Protein AF-A0A220UE18-F1 (afdb_monomer_lite)

Structure (mmCIF, N/CA/C/O backbone):
data_AF-A0A220UE18-F1
#
_entry.id   AF-A0A220UE18-F1
#
loop_
_atom_site.group_PDB
_atom_site.id
_atom_site.type_symbol
_atom_site.label_atom_id
_atom_site.label_alt_id
_atom_site.label_comp_id
_atom_site.label_asym_id
_atom_site.label_entity_id
_atom_site.label_seq_id
_atom_site.pdbx_PDB_ins_code
_atom_site.Cartn_x
_atom_site.Cartn_y
_atom_site.Cartn_z
_atom_site.occupancy
_atom_site.B_iso_or_equiv
_atom_site.auth_seq_id
_atom_site.auth_comp_id
_atom_site.auth_asym_id
_atom_site.auth_atom_id
_atom_site.pdbx_PDB_model_num
ATOM 1 N N . MET A 1 1 ? -33.047 16.359 10.393 1.00 45.25 1 MET A N 1
ATOM 2 C CA . MET A 1 1 ? -31.567 16.379 10.399 1.00 45.25 1 MET A CA 1
ATOM 3 C C . MET A 1 1 ? -31.092 15.847 9.058 1.00 45.25 1 MET A C 1
ATOM 5 O O . MET A 1 1 ? -31.610 14.828 8.626 1.00 45.25 1 MET A O 1
ATOM 9 N N . SER A 1 2 ? -30.240 16.590 8.348 1.00 53.00 2 SER A N 1
ATOM 10 C CA . SER A 1 2 ? -29.850 16.272 6.966 1.00 53.00 2 SER A CA 1
ATOM 11 C C . SER A 1 2 ? -28.732 15.230 6.947 1.00 53.00 2 SER A C 1
ATOM 13 O O . SER A 1 2 ? -27.660 15.484 7.493 1.00 53.00 2 SER A O 1
ATOM 15 N N . ALA A 1 3 ? -28.969 14.094 6.286 1.00 60.91 3 ALA A N 1
ATOM 16 C CA . ALA A 1 3 ? -27.988 13.023 6.078 1.00 60.91 3 ALA A CA 1
ATOM 17 C C . ALA A 1 3 ? -26.707 13.486 5.344 1.00 60.91 3 ALA A C 1
ATOM 19 O O . ALA A 1 3 ? -25.689 12.801 5.384 1.00 60.91 3 ALA A O 1
ATOM 20 N N . GLY A 1 4 ? -26.729 14.666 4.708 1.00 67.44 4 GLY A N 1
ATOM 21 C CA . GLY A 1 4 ? -25.563 15.245 4.040 1.00 67.44 4 GLY A CA 1
ATOM 22 C C . GLY A 1 4 ? -24.461 15.685 5.006 1.00 67.44 4 GLY A C 1
ATOM 23 O O . GLY A 1 4 ? -23.292 15.474 4.707 1.00 67.44 4 GLY A O 1
ATOM 24 N N . LYS A 1 5 ? -24.807 16.229 6.183 1.00 70.38 5 LYS A N 1
ATOM 25 C CA . LYS A 1 5 ? -23.797 16.697 7.149 1.00 70.38 5 LYS A CA 1
ATOM 26 C C . LYS A 1 5 ? -22.943 15.528 7.659 1.00 70.38 5 LYS A C 1
ATOM 28 O O . LYS A 1 5 ? -21.729 15.580 7.562 1.00 70.38 5 LYS A O 1
ATOM 33 N N . SER A 1 6 ? -23.582 14.418 8.033 1.00 84.31 6 SER A N 1
ATOM 34 C CA . SER A 1 6 ? -22.891 13.194 8.461 1.00 84.31 6 SER A CA 1
ATOM 35 C C . SER A 1 6 ? -22.048 12.536 7.364 1.00 84.31 6 SER A C 1
ATOM 37 O O . SER A 1 6 ? -21.019 11.947 7.671 1.00 84.31 6 SER A O 1
ATOM 39 N N . PHE A 1 7 ? -22.462 12.624 6.093 1.00 87.12 7 PHE A N 1
ATOM 40 C CA . PHE A 1 7 ? -21.667 12.096 4.980 1.00 87.12 7 PHE A CA 1
ATOM 41 C C . PHE A 1 7 ? -20.382 12.904 4.767 1.00 87.12 7 PHE A C 1
ATOM 43 O O . PHE A 1 7 ? -19.308 12.316 4.674 1.00 87.12 7 PHE A O 1
ATOM 50 N N . PHE A 1 8 ? -20.478 14.237 4.700 1.00 92.31 8 PHE A N 1
ATOM 51 C CA . PHE A 1 8 ? -19.302 15.086 4.493 1.00 92.31 8 PHE A CA 1
ATOM 52 C C . PHE A 1 8 ? -18.350 15.049 5.688 1.00 92.31 8 PHE A C 1
ATOM 54 O O . PHE A 1 8 ? -17.143 15.000 5.474 1.00 92.31 8 PHE A O 1
ATOM 61 N N . ASP A 1 9 ? -18.876 14.993 6.914 1.00 92.75 9 ASP A N 1
ATOM 62 C CA . ASP A 1 9 ? -18.061 14.843 8.122 1.00 92.75 9 ASP A CA 1
ATOM 63 C C . ASP A 1 9 ? -17.274 13.519 8.087 1.00 92.75 9 ASP A C 1
ATOM 65 O O . ASP A 1 9 ? -16.073 13.498 8.343 1.00 92.75 9 ASP A O 1
ATOM 69 N N . TYR A 1 10 ? -17.921 12.417 7.686 1.00 91.00 10 TYR A N 1
ATOM 70 C CA . TYR A 1 10 ? -17.242 11.130 7.526 1.00 91.00 10 TYR A CA 1
ATOM 71 C C . TYR A 1 10 ? -16.208 11.152 6.393 1.00 91.00 10 TYR A C 1
ATOM 73 O O . TYR A 1 10 ? -15.103 10.646 6.557 1.00 91.00 10 TYR A O 1
ATOM 81 N N . ALA A 1 11 ? -16.532 11.754 5.246 1.00 92.12 11 ALA A N 1
ATOM 82 C CA . ALA A 1 11 ? -15.596 11.871 4.130 1.00 92.12 11 ALA A CA 1
ATOM 83 C C . ALA A 1 11 ? -14.362 12.716 4.494 1.00 92.12 11 ALA A C 1
ATOM 85 O O . ALA A 1 11 ? -13.249 12.352 4.120 1.00 92.12 11 ALA A O 1
ATOM 86 N N . ALA A 1 12 ? -14.551 13.809 5.240 1.00 94.38 12 ALA A N 1
ATOM 87 C CA . ALA A 1 12 ? -13.462 14.634 5.750 1.00 94.38 12 ALA A CA 1
ATOM 88 C C . ALA A 1 12 ? -12.577 13.840 6.718 1.00 94.38 12 ALA A C 1
ATOM 90 O O . ALA A 1 12 ? -11.368 13.780 6.516 1.00 94.38 12 ALA A O 1
ATOM 91 N N . PHE A 1 13 ? -13.183 13.137 7.680 1.00 93.56 13 PHE A N 1
ATOM 92 C CA . PHE A 1 13 ? -12.462 12.257 8.600 1.00 93.56 13 PHE A CA 1
ATOM 93 C C . PHE A 1 13 ? -11.643 11.188 7.859 1.00 93.56 13 PHE A C 1
ATOM 95 O O . PHE A 1 13 ? -10.464 10.996 8.134 1.00 93.56 13 PHE A O 1
ATOM 102 N N . MET A 1 14 ? -12.236 10.520 6.868 1.00 94.81 14 MET A N 1
ATOM 103 C CA . MET A 1 14 ? -11.550 9.495 6.075 1.00 94.81 14 MET A CA 1
ATOM 104 C C . MET A 1 14 ? -10.381 10.056 5.256 1.00 94.81 14 MET A C 1
ATOM 106 O O . MET A 1 14 ? -9.378 9.368 5.061 1.00 94.81 14 MET A O 1
ATOM 110 N N . LEU A 1 15 ? -10.498 11.295 4.772 1.00 96.00 15 LEU A N 1
ATOM 111 C CA . LEU A 1 15 ? -9.411 11.983 4.082 1.00 96.00 15 LEU A CA 1
ATOM 112 C C . LEU A 1 15 ? -8.266 12.322 5.045 1.00 96.00 15 LEU A C 1
ATOM 114 O O . LEU A 1 15 ? -7.107 12.084 4.707 1.00 96.00 15 LEU A O 1
ATOM 118 N N . GLU A 1 16 ? -8.585 12.835 6.233 1.00 97.06 16 GLU A N 1
ATOM 119 C CA . GLU A 1 16 ? -7.606 13.121 7.288 1.00 97.06 16 GLU A CA 1
ATOM 120 C C . GLU A 1 16 ? -6.873 11.844 7.720 1.00 97.06 16 GLU A C 1
ATOM 122 O O . GLU A 1 16 ? -5.642 11.818 7.748 1.00 97.06 16 GLU A O 1
ATOM 127 N N . GLU A 1 17 ? -7.603 10.750 7.946 1.00 96.56 17 GLU A N 1
ATOM 128 C CA . GLU A 1 17 ? -7.009 9.458 8.298 1.00 96.56 17 GLU A CA 1
ATOM 129 C C . GLU A 1 17 ? -6.124 8.902 7.180 1.00 96.56 17 GLU A C 1
ATOM 131 O O . GLU A 1 17 ? -5.041 8.383 7.450 1.00 96.56 17 GLU A O 1
ATOM 136 N N . SER A 1 18 ? -6.520 9.061 5.914 1.00 97.31 18 SER A N 1
ATOM 137 C CA . SER A 1 18 ? -5.676 8.674 4.781 1.00 97.31 18 SER A CA 1
ATOM 138 C C . SER A 1 18 ? -4.361 9.458 4.745 1.00 97.31 18 SER A C 1
ATOM 140 O O . SER A 1 18 ? -3.321 8.877 4.442 1.00 97.31 18 SER A O 1
ATOM 142 N N . GLN A 1 19 ? -4.386 10.764 5.026 1.00 97.31 19 GLN A N 1
ATOM 143 C CA . GLN A 1 19 ? -3.188 11.615 5.049 1.00 97.31 19 GLN A CA 1
ATOM 144 C C . GLN A 1 19 ? -2.286 11.293 6.245 1.00 97.31 19 GLN A C 1
ATOM 146 O O . GLN A 1 19 ? -1.059 11.262 6.124 1.00 97.31 19 GLN A O 1
ATOM 151 N N . ARG A 1 20 ? -2.893 11.011 7.401 1.00 97.00 20 ARG A N 1
ATOM 152 C CA . ARG A 1 20 ? -2.178 10.572 8.597 1.00 97.00 20 ARG A CA 1
ATOM 153 C C . ARG A 1 20 ? -1.477 9.241 8.351 1.00 97.00 20 ARG A C 1
ATOM 155 O O . ARG A 1 20 ? -0.281 9.133 8.612 1.00 97.00 20 ARG A O 1
ATOM 162 N N . LEU A 1 21 ? -2.191 8.251 7.813 1.00 97.00 21 LEU A N 1
ATOM 163 C CA . LEU A 1 21 ? -1.618 6.948 7.478 1.00 97.00 21 LEU A CA 1
ATOM 164 C C . LEU A 1 21 ? -0.507 7.070 6.444 1.00 97.00 21 LEU A C 1
ATOM 166 O O . LEU A 1 21 ? 0.515 6.416 6.588 1.00 97.00 21 LEU A O 1
ATOM 170 N N . ASP A 1 22 ? -0.657 7.934 5.447 1.00 97.06 22 ASP A N 1
ATOM 171 C CA . ASP A 1 22 ? 0.415 8.202 4.495 1.00 97.06 22 ASP A CA 1
ATOM 172 C C . ASP A 1 22 ? 1.703 8.704 5.163 1.00 97.06 22 ASP A C 1
ATOM 174 O O . ASP A 1 22 ? 2.792 8.324 4.755 1.00 97.06 22 ASP A O 1
ATOM 178 N N . THR A 1 23 ? 1.597 9.490 6.234 1.00 95.25 23 THR A N 1
ATOM 179 C CA . THR A 1 23 ? 2.774 9.887 7.021 1.00 95.25 23 THR A CA 1
ATOM 180 C C . THR A 1 23 ? 3.311 8.707 7.833 1.00 95.25 23 THR A C 1
ATOM 182 O O . THR A 1 23 ? 4.496 8.398 7.775 1.00 95.25 23 THR A O 1
ATOM 185 N N . VAL A 1 24 ? 2.433 8.009 8.561 1.00 94.25 24 VAL A N 1
ATOM 186 C CA . VAL A 1 24 ? 2.808 6.896 9.450 1.00 94.25 24 VAL A CA 1
ATOM 187 C C . VAL A 1 24 ? 3.469 5.752 8.684 1.00 94.25 24 VAL A C 1
ATOM 189 O O . VAL A 1 24 ? 4.439 5.182 9.162 1.00 94.25 24 VAL A O 1
ATOM 192 N N . LEU A 1 25 ? 2.957 5.390 7.508 1.00 94.94 25 LEU A N 1
ATOM 193 C CA . LEU A 1 25 ? 3.418 4.234 6.733 1.00 94.94 25 LEU A CA 1
ATOM 194 C C . LEU A 1 25 ? 4.791 4.425 6.081 1.00 94.94 25 LEU A C 1
ATOM 196 O O . LEU A 1 25 ? 5.377 3.429 5.661 1.00 94.94 25 LEU A O 1
ATOM 200 N N . PHE A 1 26 ? 5.262 5.667 5.967 1.00 94.81 26 PHE A N 1
ATOM 201 C CA . PHE A 1 26 ? 6.563 6.022 5.392 1.00 94.81 26 PHE A CA 1
ATOM 202 C C . PHE A 1 26 ? 7.501 6.662 6.425 1.00 94.81 26 PHE A C 1
ATOM 204 O O . PHE A 1 26 ? 8.551 7.198 6.072 1.00 94.81 26 PHE A O 1
ATOM 211 N N . ASP A 1 27 ? 7.140 6.577 7.705 1.00 92.19 27 ASP A N 1
ATOM 212 C CA . ASP A 1 27 ? 8.013 6.924 8.818 1.00 92.19 27 ASP A CA 1
ATOM 213 C C . ASP A 1 27 ? 9.093 5.840 8.993 1.00 92.19 27 ASP A C 1
ATOM 215 O O . ASP A 1 27 ? 8.806 4.634 8.937 1.00 92.19 27 ASP A O 1
ATOM 219 N N . ASP A 1 28 ? 10.344 6.264 9.189 1.00 85.69 28 ASP A N 1
ATOM 220 C CA . ASP A 1 28 ? 11.504 5.375 9.290 1.00 85.69 28 ASP A CA 1
ATOM 221 C C . ASP A 1 28 ? 11.482 4.515 10.560 1.00 85.69 28 ASP A C 1
ATOM 223 O O . ASP A 1 28 ? 11.948 3.377 10.526 1.00 85.69 28 ASP A O 1
ATOM 227 N N . ALA A 1 29 ? 10.863 4.986 11.645 1.00 81.62 29 ALA A N 1
ATOM 228 C CA . ALA A 1 29 ? 10.699 4.220 12.878 1.00 81.62 29 ALA A CA 1
ATOM 229 C C . ALA A 1 29 ? 9.714 3.052 12.733 1.00 81.62 29 ALA A C 1
ATOM 231 O O . ALA A 1 29 ? 9.618 2.205 13.622 1.00 81.62 29 ALA A O 1
ATOM 232 N N . THR A 1 30 ? 8.946 3.022 11.644 1.00 80.25 30 THR A N 1
ATOM 233 C CA . THR A 1 30 ? 7.859 2.061 11.458 1.00 80.25 30 THR A CA 1
ATOM 234 C C . THR A 1 30 ? 8.050 1.163 10.228 1.00 80.25 30 THR A C 1
ATOM 236 O O . THR A 1 30 ? 7.307 0.194 10.037 1.00 80.25 30 THR A O 1
ATOM 239 N N . SER A 1 31 ? 9.057 1.455 9.408 1.00 79.38 31 SER A N 1
ATOM 240 C CA . SER A 1 31 ? 9.305 0.802 8.124 1.00 79.38 31 SER A CA 1
ATOM 241 C C . SER A 1 31 ? 10.486 -0.166 8.206 1.00 79.38 31 SER A C 1
ATOM 243 O O . SER A 1 31 ? 11.577 0.100 7.702 1.00 79.38 31 SER A O 1
ATOM 245 N N . ASP A 1 32 ? 10.259 -1.310 8.851 1.00 77.69 32 ASP A N 1
ATOM 246 C CA . ASP A 1 32 ? 11.290 -2.329 9.058 1.00 77.69 32 ASP A CA 1
ATOM 247 C C . ASP A 1 32 ? 11.903 -2.813 7.734 1.00 77.69 32 ASP A C 1
ATOM 249 O O . ASP A 1 32 ? 11.210 -3.293 6.832 1.00 77.69 32 ASP A O 1
ATOM 253 N N . GLY A 1 33 ? 13.232 -2.734 7.642 1.00 77.88 33 GLY A N 1
ATOM 254 C CA . GLY A 1 33 ? 13.997 -3.243 6.502 1.00 77.88 33 GLY A CA 1
ATOM 255 C C . GLY A 1 33 ? 13.975 -2.361 5.248 1.00 77.88 33 GLY A C 1
ATOM 256 O O . GLY A 1 33 ? 14.456 -2.809 4.212 1.00 77.88 33 GLY A O 1
ATOM 257 N N . VAL A 1 34 ? 13.457 -1.129 5.322 1.00 86.06 34 VAL A N 1
ATOM 258 C CA . VAL A 1 34 ? 13.514 -0.146 4.226 1.00 86.06 34 VAL A CA 1
ATOM 259 C C . VAL A 1 34 ? 14.316 1.068 4.680 1.00 86.06 34 VAL A C 1
ATOM 261 O O . VAL A 1 34 ? 14.051 1.637 5.737 1.00 86.06 34 VAL A O 1
ATOM 264 N N . SER A 1 35 ? 15.319 1.479 3.900 1.00 89.88 35 SER A N 1
ATOM 265 C CA . SER A 1 35 ? 16.125 2.646 4.264 1.00 89.88 35 SER A CA 1
ATOM 266 C C . SER A 1 35 ? 15.315 3.942 4.142 1.00 89.88 35 SER A C 1
ATOM 268 O O . SER A 1 35 ? 14.409 4.052 3.318 1.00 89.88 35 SER A O 1
ATOM 270 N N . LYS A 1 36 ? 15.677 4.977 4.909 1.00 90.88 36 LYS A N 1
ATOM 271 C CA . LYS A 1 36 ? 15.022 6.295 4.821 1.00 90.88 36 LYS A CA 1
ATOM 272 C C . LYS A 1 36 ? 15.065 6.897 3.411 1.00 90.88 36 LYS A C 1
ATOM 274 O O . LYS A 1 36 ? 14.106 7.534 2.981 1.00 90.88 36 LYS A O 1
ATOM 279 N N . SER A 1 37 ? 16.169 6.700 2.690 1.00 91.88 37 SER A N 1
ATOM 280 C CA . SER A 1 37 ? 16.290 7.124 1.292 1.00 91.88 37 SER A CA 1
ATOM 281 C C . SER A 1 37 ? 15.313 6.379 0.388 1.00 91.88 37 SER A C 1
ATOM 283 O O . SER A 1 37 ? 14.670 7.010 -0.447 1.00 91.88 37 SER A O 1
ATOM 285 N N . ASP A 1 38 ? 15.149 5.071 0.588 1.00 93.06 38 ASP A N 1
ATOM 286 C CA . ASP A 1 38 ? 14.204 4.274 -0.197 1.00 93.06 38 ASP A CA 1
ATOM 287 C C . ASP A 1 38 ? 12.762 4.681 0.101 1.00 93.06 38 ASP A C 1
ATOM 289 O O . ASP A 1 38 ? 11.969 4.842 -0.823 1.00 93.06 38 ASP A O 1
ATOM 293 N N . LEU A 1 39 ? 12.431 4.936 1.372 1.00 92.75 39 LEU A N 1
ATOM 294 C CA . LEU A 1 39 ? 11.112 5.440 1.761 1.00 92.75 39 LEU A CA 1
ATOM 295 C C . LEU A 1 39 ? 10.778 6.753 1.060 1.00 92.75 39 LEU A C 1
ATOM 297 O O . LEU A 1 39 ? 9.682 6.877 0.525 1.00 92.75 39 LEU A O 1
ATOM 301 N N . SER A 1 40 ? 11.720 7.698 1.002 1.00 94.31 40 SER A N 1
ATOM 302 C CA . SER A 1 40 ? 11.523 8.961 0.280 1.00 94.31 40 SER A CA 1
ATOM 303 C C . SER A 1 40 ? 11.294 8.724 -1.218 1.00 94.31 40 SER A C 1
ATOM 305 O O . SER A 1 40 ? 10.358 9.281 -1.791 1.00 94.31 40 SER A O 1
ATOM 307 N N . VAL A 1 41 ? 12.059 7.826 -1.852 1.00 95.06 41 VAL A N 1
ATOM 308 C CA . VAL A 1 41 ? 11.864 7.465 -3.269 1.00 95.06 41 VAL A CA 1
ATOM 309 C C . VAL A 1 41 ? 10.486 6.843 -3.509 1.00 95.06 41 VAL A C 1
ATOM 311 O O . VAL A 1 41 ? 9.795 7.220 -4.457 1.00 95.06 41 VAL A O 1
ATOM 314 N N . PHE A 1 42 ? 10.064 5.909 -2.659 1.00 95.00 42 PHE A N 1
ATOM 315 C CA . PHE A 1 42 ? 8.768 5.243 -2.767 1.00 95.00 42 PHE A CA 1
ATOM 316 C C . PHE A 1 42 ? 7.598 6.188 -2.465 1.00 95.00 42 PHE A C 1
ATOM 318 O O . PHE A 1 42 ? 6.546 6.091 -3.099 1.00 95.00 42 PHE A O 1
ATOM 325 N N . HIS A 1 43 ? 7.786 7.138 -1.551 1.00 96.38 43 HIS A N 1
ATOM 326 C CA . HIS A 1 43 ? 6.764 8.104 -1.163 1.00 96.38 43 HIS A CA 1
ATOM 327 C C . HIS A 1 43 ? 6.574 9.218 -2.202 1.00 96.38 43 HIS A C 1
ATOM 329 O O . HIS A 1 43 ? 5.453 9.483 -2.644 1.00 96.38 43 HIS A O 1
ATOM 335 N N . GLU A 1 44 ? 7.669 9.846 -2.628 1.00 95.88 44 GLU A N 1
ATOM 336 C CA . GLU A 1 44 ? 7.651 11.070 -3.439 1.00 95.88 44 GLU A CA 1
ATOM 337 C C . GLU A 1 44 ? 7.793 10.793 -4.944 1.00 95.88 44 GLU A C 1
ATOM 339 O O . GLU A 1 44 ? 7.409 11.609 -5.789 1.00 95.88 44 GLU A O 1
ATOM 344 N N . GLY A 1 45 ? 8.332 9.629 -5.311 1.00 95.06 45 GLY A N 1
ATOM 345 C CA . GLY A 1 45 ? 8.609 9.271 -6.694 1.00 95.06 45 GLY A CA 1
ATOM 346 C C . GLY A 1 45 ? 7.338 9.121 -7.530 1.00 95.06 45 GLY A C 1
ATOM 347 O O . GLY A 1 45 ? 6.511 8.239 -7.302 1.00 95.06 45 GLY A O 1
ATOM 348 N N . ALA A 1 46 ? 7.224 9.902 -8.611 1.00 93.69 46 ALA A N 1
ATOM 349 C CA . ALA A 1 46 ? 6.085 9.833 -9.536 1.00 93.69 46 ALA A CA 1
ATOM 350 C C . ALA A 1 46 ? 5.847 8.420 -10.113 1.00 93.69 46 ALA A C 1
ATOM 352 O O . ALA A 1 46 ? 4.715 8.060 -10.436 1.00 93.69 46 ALA A O 1
ATOM 353 N N . ARG A 1 47 ? 6.911 7.608 -10.205 1.00 92.94 47 ARG A N 1
ATOM 354 C CA . ARG A 1 47 ? 6.874 6.192 -10.607 1.00 92.94 47 ARG A CA 1
ATOM 355 C C . ARG A 1 47 ? 5.992 5.331 -9.706 1.00 92.94 47 ARG A C 1
ATOM 357 O O . ARG A 1 47 ? 5.339 4.410 -10.188 1.00 92.94 47 ARG A O 1
ATOM 364 N N . TYR A 1 48 ? 6.006 5.641 -8.416 1.00 95.69 48 TYR A N 1
ATOM 365 C CA . TYR A 1 48 ? 5.414 4.846 -7.351 1.00 95.69 48 TYR A CA 1
ATOM 366 C C . TYR A 1 48 ? 4.090 5.414 -6.866 1.00 95.69 48 TYR A C 1
ATOM 368 O O . TYR A 1 48 ? 3.440 4.789 -6.037 1.00 95.69 48 TYR A O 1
ATOM 376 N N . ARG A 1 49 ? 3.635 6.542 -7.426 1.00 96.50 49 ARG A N 1
ATOM 377 C CA . ARG A 1 49 ? 2.396 7.216 -7.027 1.00 96.50 49 ARG A CA 1
ATOM 378 C C . ARG A 1 49 ? 1.220 6.251 -6.854 1.00 96.50 49 ARG A C 1
ATOM 380 O O . ARG A 1 49 ? 0.592 6.250 -5.804 1.00 96.50 49 ARG A O 1
ATOM 387 N N . TYR A 1 50 ? 0.942 5.411 -7.853 1.00 96.88 50 TYR A N 1
ATOM 388 C CA . TYR A 1 50 ? -0.178 4.467 -7.775 1.00 96.88 50 TYR A CA 1
ATOM 389 C C . TYR A 1 50 ? 0.056 3.324 -6.777 1.00 96.88 50 TYR A C 1
ATOM 391 O O . TYR A 1 50 ? -0.909 2.812 -6.220 1.00 96.88 50 TYR A O 1
ATOM 399 N N . CYS A 1 51 ? 1.309 2.932 -6.531 1.00 96.19 51 CYS A N 1
ATOM 400 C CA . CYS A 1 51 ? 1.657 1.958 -5.494 1.00 96.19 51 CYS A CA 1
ATOM 401 C C . CYS A 1 51 ? 1.461 2.551 -4.098 1.00 96.19 51 CYS A C 1
ATOM 403 O O . CYS A 1 51 ? 0.825 1.922 -3.260 1.00 96.19 51 CYS A O 1
ATOM 405 N N . ARG A 1 52 ? 1.933 3.781 -3.868 1.00 97.62 52 ARG A N 1
ATOM 406 C CA . ARG A 1 52 ? 1.704 4.539 -2.633 1.00 97.62 52 ARG A CA 1
ATOM 407 C C . ARG A 1 52 ? 0.215 4.728 -2.362 1.00 97.62 52 ARG A C 1
ATOM 409 O O . ARG A 1 52 ? -0.245 4.379 -1.283 1.00 97.62 52 ARG A O 1
ATOM 416 N N . GLU A 1 53 ? -0.541 5.233 -3.338 1.00 97.44 53 GLU A N 1
ATOM 417 C CA . GLU A 1 53 ? -1.989 5.439 -3.194 1.00 97.44 53 GLU A CA 1
ATOM 418 C C . GLU A 1 53 ? -2.704 4.120 -2.850 1.00 97.44 53 GLU A C 1
ATOM 420 O O . GLU A 1 53 ? -3.539 4.083 -1.946 1.00 97.44 53 GLU A O 1
ATOM 425 N N . LEU A 1 54 ? -2.331 3.016 -3.510 1.00 96.44 54 LEU A N 1
ATOM 426 C CA . LEU A 1 54 ? -2.886 1.693 -3.228 1.00 96.44 54 LEU A CA 1
ATOM 427 C C . LEU A 1 54 ? -2.507 1.175 -1.831 1.00 96.44 54 LEU A C 1
ATOM 429 O O . LEU A 1 54 ? -3.345 0.598 -1.141 1.00 96.44 54 LEU A O 1
ATOM 433 N N . TYR A 1 55 ? -1.261 1.386 -1.410 1.00 96.56 55 TYR A N 1
ATOM 434 C CA . TYR A 1 55 ? -0.762 0.982 -0.099 1.00 96.56 55 TYR A CA 1
ATOM 435 C C . TYR A 1 55 ? -1.501 1.703 1.032 1.00 96.56 55 TYR A C 1
ATOM 437 O O . TYR A 1 55 ? -2.007 1.054 1.948 1.00 96.56 55 TYR A O 1
ATOM 445 N N . VAL A 1 56 ? -1.640 3.028 0.926 1.00 97.81 56 VAL A N 1
ATOM 446 C CA . VAL A 1 56 ? -2.388 3.846 1.891 1.00 97.81 56 VAL A CA 1
ATOM 447 C C . VAL A 1 56 ? -3.857 3.427 1.928 1.00 97.81 56 VAL A C 1
ATOM 449 O O . VAL A 1 56 ? -4.413 3.256 3.010 1.00 97.81 56 VAL A O 1
ATOM 452 N N . ALA A 1 57 ? -4.482 3.187 0.771 1.00 97.38 57 ALA A N 1
ATOM 453 C CA . ALA A 1 57 ? -5.868 2.726 0.709 1.00 97.38 57 ALA A CA 1
ATOM 454 C C . ALA A 1 57 ? -6.062 1.350 1.370 1.00 97.38 57 ALA A C 1
ATOM 456 O O . ALA A 1 57 ? -7.039 1.141 2.091 1.00 97.38 57 ALA A O 1
ATOM 457 N N . ALA A 1 58 ? -5.130 0.417 1.157 1.00 95.56 58 ALA A N 1
ATOM 458 C CA . ALA A 1 58 ? -5.168 -0.899 1.788 1.00 95.56 58 ALA A CA 1
ATOM 459 C C . ALA A 1 58 ? -4.996 -0.805 3.311 1.00 95.56 58 ALA A C 1
ATOM 461 O O . ALA A 1 58 ? -5.747 -1.445 4.046 1.00 95.56 58 ALA A O 1
ATOM 462 N N . ALA A 1 59 ? -4.066 0.028 3.786 1.00 96.56 59 ALA A N 1
ATOM 463 C CA . ALA A 1 59 ? -3.868 0.273 5.211 1.00 96.56 59 ALA A CA 1
ATOM 464 C C . ALA A 1 59 ? -5.099 0.922 5.856 1.00 96.56 59 ALA A C 1
ATOM 466 O O . ALA A 1 59 ? -5.558 0.440 6.884 1.00 96.56 59 ALA A O 1
ATOM 467 N N . LEU A 1 60 ? -5.683 1.942 5.221 1.00 97.12 60 LEU A N 1
ATOM 468 C CA . LEU A 1 60 ? -6.896 2.609 5.698 1.00 97.12 60 LEU A CA 1
ATOM 469 C C . LEU A 1 60 ? -8.082 1.643 5.798 1.00 97.12 60 LEU A C 1
ATOM 471 O O . LEU A 1 60 ? -8.847 1.674 6.759 1.00 97.12 60 LEU A O 1
ATOM 475 N N . TYR A 1 61 ? -8.236 0.757 4.813 1.00 95.69 61 TYR A N 1
ATOM 476 C CA . TYR A 1 61 ? -9.276 -0.266 4.853 1.00 95.69 61 TYR A CA 1
ATOM 477 C C . TYR A 1 61 ? -9.027 -1.291 5.967 1.00 95.69 61 TYR A C 1
ATOM 479 O O . TYR A 1 61 ? -9.957 -1.671 6.679 1.00 95.69 61 TYR A O 1
ATOM 487 N N . TYR A 1 62 ? -7.772 -1.708 6.140 1.00 95.25 62 TYR A N 1
ATOM 488 C CA . TYR A 1 62 ? -7.361 -2.642 7.182 1.00 95.25 62 TYR A CA 1
ATOM 489 C C . TYR A 1 62 ? -7.594 -2.075 8.591 1.00 95.25 62 TYR A C 1
ATOM 491 O O . TYR A 1 62 ? -8.217 -2.742 9.417 1.00 95.25 62 TYR A O 1
ATOM 499 N N . THR A 1 63 ? -7.157 -0.841 8.869 1.00 95.31 63 THR A N 1
ATOM 500 C CA . THR A 1 63 ? -7.308 -0.217 10.195 1.00 95.31 63 THR A CA 1
ATOM 501 C C . THR A 1 63 ? -8.767 0.053 10.544 1.00 95.31 63 THR A C 1
ATOM 503 O O . THR A 1 63 ? -9.150 -0.125 11.696 1.00 95.31 63 THR A O 1
ATOM 506 N N . ASN A 1 64 ? -9.603 0.394 9.559 1.00 93.75 64 ASN A N 1
ATOM 507 C CA . ASN A 1 64 ? -11.047 0.534 9.758 1.00 93.75 64 ASN A CA 1
ATOM 508 C C . ASN A 1 64 ? -11.758 -0.791 10.064 1.00 93.75 64 ASN A C 1
ATOM 510 O O . ASN A 1 64 ? -12.804 -0.789 10.713 1.00 93.75 64 ASN A O 1
ATOM 514 N N . LYS A 1 65 ? -11.249 -1.913 9.542 1.00 93.69 65 LYS A N 1
ATOM 515 C CA . LYS A 1 65 ? -11.846 -3.239 9.742 1.00 93.69 65 LYS A CA 1
ATOM 516 C C . LYS A 1 65 ? -11.435 -3.861 11.076 1.00 93.69 65 LYS A C 1
ATOM 518 O O . LYS A 1 65 ? -12.266 -4.514 11.707 1.00 93.69 65 LYS A O 1
ATOM 523 N N . TYR A 1 66 ? -10.173 -3.699 11.459 1.00 91.44 66 TYR A N 1
ATOM 524 C CA . TYR A 1 66 ? -9.596 -4.295 12.661 1.00 91.44 66 TYR A CA 1
ATOM 525 C C . TYR A 1 66 ? -9.272 -3.199 13.681 1.00 91.44 66 TYR A C 1
ATOM 527 O O . TYR A 1 66 ? -10.174 -2.625 14.286 1.00 91.44 66 TYR A O 1
ATOM 535 N N . SER A 1 67 ? -7.994 -2.900 13.873 1.00 89.12 67 SER A N 1
ATOM 536 C CA . SER A 1 67 ? -7.491 -1.825 14.716 1.00 89.12 67 SER A CA 1
ATOM 537 C C . SER A 1 67 ? -6.132 -1.388 14.183 1.00 89.12 67 SER A C 1
ATOM 539 O O . SER A 1 67 ? -5.402 -2.171 13.573 1.00 89.12 67 SER A O 1
ATOM 541 N N . GLU A 1 68 ? -5.742 -0.145 14.453 1.00 89.81 68 GLU A N 1
ATOM 542 C CA . GLU A 1 68 ? -4.386 0.329 14.158 1.00 89.81 68 GLU A CA 1
ATOM 543 C C . GLU A 1 68 ? -3.312 -0.429 14.957 1.00 89.81 68 GLU A C 1
ATOM 545 O O . GLU A 1 68 ? -2.176 -0.553 14.506 1.00 89.81 68 GLU A O 1
ATOM 550 N N . GLN A 1 69 ? -3.676 -1.021 16.099 1.00 90.69 69 GLN A N 1
ATOM 551 C CA . GLN A 1 69 ? -2.778 -1.869 16.892 1.00 90.69 69 GLN A CA 1
ATOM 552 C C . GLN A 1 69 ? -2.307 -3.113 16.123 1.00 90.69 69 GLN A C 1
ATOM 554 O O . GLN A 1 69 ? -1.210 -3.605 16.376 1.00 90.69 69 GLN A O 1
ATOM 559 N N . ASP A 1 70 ? -3.099 -3.575 15.152 1.00 89.44 70 ASP A N 1
ATOM 560 C CA . ASP A 1 70 ? -2.781 -4.713 14.289 1.00 89.44 70 ASP A CA 1
ATOM 561 C C . ASP A 1 70 ? -2.056 -4.290 13.000 1.00 89.44 70 ASP A C 1
ATOM 563 O O . ASP A 1 70 ? -1.770 -5.130 12.145 1.00 89.44 70 ASP A O 1
ATOM 567 N N . LEU A 1 71 ? -1.786 -2.997 12.794 1.00 91.75 71 LEU A N 1
ATOM 568 C CA . LEU A 1 71 ? -1.099 -2.514 11.596 1.00 91.75 71 LEU A CA 1
ATOM 569 C C . LEU A 1 71 ? 0.379 -2.941 11.534 1.00 91.75 71 LEU A C 1
ATOM 571 O O . LEU A 1 71 ? 0.798 -3.340 10.449 1.00 91.75 71 LEU A O 1
ATOM 575 N N . PRO A 1 72 ? 1.180 -2.919 12.623 1.00 90.62 72 PRO A N 1
ATOM 576 C CA . PRO A 1 72 ? 2.599 -3.282 12.555 1.00 90.62 72 PRO A CA 1
ATOM 577 C C . PRO A 1 72 ? 2.856 -4.671 11.953 1.00 90.62 72 PRO A C 1
ATOM 579 O O . PRO A 1 72 ? 3.764 -4.826 11.143 1.00 90.62 72 PRO A O 1
ATOM 582 N N . GLN A 1 73 ? 2.008 -5.657 12.266 1.00 86.31 73 GLN A N 1
ATOM 583 C CA . GLN A 1 73 ? 2.110 -7.020 11.723 1.00 86.31 73 GLN A CA 1
ATOM 584 C C . GLN A 1 73 ? 1.725 -7.121 10.235 1.00 86.31 73 GLN A C 1
ATOM 586 O O . GLN A 1 73 ? 2.232 -7.988 9.531 1.00 86.31 73 GLN A O 1
ATOM 591 N N . ALA A 1 74 ? 0.853 -6.241 9.731 1.00 89.38 74 ALA A N 1
ATOM 592 C CA . ALA A 1 74 ? 0.379 -6.281 8.345 1.00 89.38 74 ALA A CA 1
ATOM 593 C C . ALA A 1 74 ? 1.138 -5.324 7.416 1.00 89.38 74 ALA A C 1
ATOM 595 O O . ALA A 1 74 ? 1.226 -5.581 6.215 1.00 89.38 74 ALA A O 1
ATOM 596 N N . ARG A 1 75 ? 1.706 -4.237 7.955 1.00 91.56 75 ARG A N 1
ATOM 597 C CA . ARG A 1 75 ? 2.304 -3.116 7.213 1.00 91.56 75 ARG A CA 1
ATOM 598 C C . ARG A 1 75 ? 3.235 -3.581 6.096 1.00 91.56 75 ARG A C 1
ATOM 600 O O . ARG A 1 75 ? 3.034 -3.227 4.937 1.00 91.56 75 ARG A O 1
ATOM 607 N N . ARG A 1 76 ? 4.211 -4.426 6.434 1.00 88.50 76 ARG A N 1
ATOM 608 C CA . ARG A 1 76 ? 5.202 -4.951 5.484 1.00 88.50 76 ARG A CA 1
ATOM 609 C C . ARG A 1 76 ? 4.557 -5.723 4.334 1.00 88.50 76 ARG A C 1
ATOM 611 O O . ARG A 1 76 ? 4.963 -5.583 3.182 1.00 88.50 76 ARG A O 1
ATOM 618 N N . HIS A 1 77 ? 3.534 -6.518 4.630 1.00 88.44 77 HIS A N 1
ATOM 619 C CA . HIS A 1 77 ? 2.832 -7.292 3.615 1.00 88.44 77 HIS A CA 1
ATOM 620 C C . HIS A 1 77 ? 1.950 -6.415 2.729 1.00 88.44 77 HIS A C 1
ATOM 622 O O . HIS A 1 77 ? 1.927 -6.610 1.517 1.00 88.44 77 HIS A O 1
ATOM 628 N N . LEU A 1 78 ? 1.270 -5.423 3.310 1.00 92.38 78 LEU A N 1
ATOM 629 C CA . LEU A 1 78 ? 0.501 -4.432 2.557 1.00 92.38 78 LEU A CA 1
ATOM 630 C C . LEU A 1 78 ? 1.411 -3.629 1.614 1.00 92.38 78 LEU A C 1
ATOM 632 O O . LEU A 1 78 ? 1.056 -3.422 0.453 1.00 92.38 78 LEU A O 1
ATOM 636 N N . PHE A 1 79 ? 2.606 -3.248 2.079 1.00 92.69 79 PHE A N 1
ATOM 637 C CA . PHE A 1 79 ? 3.625 -2.604 1.251 1.00 92.69 79 PHE A CA 1
ATOM 638 C C . PHE A 1 79 ? 4.038 -3.515 0.093 1.00 92.69 79 PHE A C 1
ATOM 640 O O . PHE A 1 79 ? 3.923 -3.125 -1.070 1.00 92.69 79 PHE A O 1
ATOM 647 N N . ARG A 1 80 ? 4.440 -4.760 0.391 1.00 89.38 80 ARG A N 1
ATOM 648 C CA . ARG A 1 80 ? 4.839 -5.749 -0.622 1.00 89.38 80 ARG A CA 1
ATOM 649 C C . ARG A 1 80 ? 3.742 -5.957 -1.660 1.00 89.38 80 ARG A C 1
ATOM 651 O O . ARG A 1 80 ? 4.030 -5.939 -2.853 1.00 89.38 80 ARG A O 1
ATOM 658 N N . TRP A 1 81 ? 2.496 -6.111 -1.223 1.00 90.38 81 TRP A N 1
ATOM 659 C CA . TRP A 1 81 ? 1.343 -6.286 -2.100 1.00 90.38 81 TRP A CA 1
ATOM 660 C C . TRP A 1 81 ? 1.142 -5.104 -3.049 1.00 90.38 81 TRP A C 1
ATOM 662 O O . TRP A 1 81 ? 0.967 -5.301 -4.252 1.00 90.38 81 TRP A O 1
ATOM 672 N N . ALA A 1 82 ? 1.176 -3.879 -2.527 1.00 93.19 82 ALA A N 1
ATOM 673 C CA . ALA A 1 82 ? 0.916 -2.682 -3.317 1.00 93.19 82 ALA A CA 1
ATOM 674 C C . ALA A 1 82 ? 2.074 -2.343 -4.271 1.00 93.19 82 ALA A C 1
ATOM 676 O O . ALA A 1 82 ? 1.843 -1.940 -5.413 1.00 93.19 82 ALA A O 1
ATOM 677 N N . TYR A 1 83 ? 3.322 -2.530 -3.832 1.00 93.44 83 TYR A N 1
ATOM 678 C CA . TYR A 1 83 ? 4.511 -2.188 -4.614 1.00 93.44 83 TYR A CA 1
ATOM 679 C C . TYR A 1 83 ? 4.920 -3.266 -5.614 1.00 93.44 83 TYR A C 1
ATOM 681 O O . TYR A 1 83 ? 5.438 -2.935 -6.680 1.00 93.44 83 TYR A O 1
ATOM 689 N N . ALA A 1 84 ? 4.609 -4.539 -5.363 1.00 89.94 84 ALA A N 1
ATOM 690 C CA . ALA A 1 84 ? 4.841 -5.604 -6.337 1.00 89.94 84 ALA A CA 1
ATOM 691 C C . ALA A 1 84 ? 4.116 -5.348 -7.673 1.00 89.94 84 ALA A C 1
ATOM 693 O O . ALA A 1 84 ? 4.596 -5.752 -8.734 1.00 89.94 84 ALA A O 1
ATOM 694 N N . LEU A 1 85 ? 3.013 -4.591 -7.642 1.00 89.94 85 LEU A N 1
ATOM 695 C CA . LEU A 1 85 ? 2.295 -4.152 -8.832 1.00 89.94 85 LEU A CA 1
ATOM 696 C C . LEU A 1 85 ? 3.179 -3.365 -9.814 1.00 89.94 85 LEU A C 1
ATOM 698 O O . LEU A 1 85 ? 3.018 -3.498 -11.028 1.00 89.94 85 LEU A O 1
ATOM 702 N N . ARG A 1 86 ? 4.128 -2.564 -9.312 1.00 92.19 86 ARG A N 1
ATOM 703 C CA . ARG A 1 86 ? 5.032 -1.767 -10.152 1.00 92.19 86 ARG A CA 1
ATOM 704 C C . ARG A 1 86 ? 5.881 -2.642 -11.064 1.00 92.19 86 ARG A C 1
ATOM 706 O O . ARG A 1 86 ? 6.043 -2.303 -12.235 1.00 92.19 86 ARG A O 1
ATOM 713 N N . LEU A 1 87 ? 6.375 -3.753 -10.525 1.00 90.69 87 LEU A N 1
ATOM 714 C CA . LEU A 1 87 ? 7.244 -4.707 -11.217 1.00 90.69 87 LEU A CA 1
ATOM 715 C C . LEU A 1 87 ? 6.477 -5.493 -12.288 1.00 90.69 87 LEU A C 1
ATOM 717 O O . LEU A 1 87 ? 7.050 -5.942 -13.278 1.00 90.69 87 LEU A O 1
ATOM 721 N N . ALA A 1 88 ? 5.162 -5.619 -12.105 1.00 87.12 88 ALA A N 1
ATOM 722 C CA . ALA A 1 88 ? 4.286 -6.416 -12.947 1.00 87.12 88 ALA A CA 1
ATOM 723 C C . ALA A 1 88 ? 3.755 -5.662 -14.186 1.00 87.12 88 ALA A C 1
ATOM 725 O O . ALA A 1 88 ? 3.170 -6.279 -15.079 1.00 87.12 88 ALA A O 1
ATOM 726 N N . TYR A 1 89 ? 3.962 -4.345 -14.288 1.00 86.75 89 TYR A N 1
ATOM 727 C CA . TYR A 1 89 ? 3.509 -3.525 -15.417 1.00 86.75 89 TYR A CA 1
ATOM 728 C C . TYR A 1 89 ? 4.626 -2.620 -15.938 1.00 86.75 89 TYR A C 1
ATOM 730 O O . TYR A 1 89 ? 5.189 -1.834 -15.186 1.00 86.75 89 TYR A O 1
ATOM 738 N N . GLU A 1 90 ? 4.869 -2.613 -17.251 1.00 85.62 90 GLU A N 1
ATOM 739 C CA . GLU A 1 90 ? 5.746 -1.603 -17.868 1.00 85.62 90 GLU A CA 1
ATOM 740 C C . GLU A 1 90 ? 5.184 -0.188 -17.672 1.00 85.62 90 GLU A C 1
ATOM 742 O O . GLU A 1 90 ? 5.898 0.738 -17.287 1.00 85.62 90 GLU A O 1
ATOM 747 N N . ARG A 1 91 ? 3.870 -0.041 -17.885 1.00 87.19 91 ARG A N 1
ATOM 748 C CA . ARG A 1 91 ? 3.116 1.200 -17.689 1.00 87.19 91 ARG A CA 1
ATOM 749 C C . ARG A 1 91 ? 2.048 0.990 -16.628 1.00 87.19 91 ARG A C 1
ATOM 751 O O . ARG A 1 91 ? 0.975 0.453 -16.911 1.00 87.19 91 ARG A O 1
ATOM 758 N N . LEU A 1 92 ? 2.349 1.427 -15.411 1.00 90.94 92 LEU A N 1
ATOM 759 C CA . LEU A 1 92 ? 1.390 1.427 -14.317 1.00 90.94 92 LEU A CA 1
ATOM 760 C C . LEU A 1 92 ? 0.506 2.678 -14.386 1.00 90.94 92 LEU A C 1
ATOM 762 O O . LEU A 1 92 ? 0.993 3.799 -14.521 1.00 90.94 92 LEU A O 1
ATOM 766 N N . GLY A 1 93 ? -0.804 2.478 -14.290 1.00 93.31 93 GLY A N 1
ATOM 767 C CA . GLY A 1 93 ? -1.795 3.544 -14.322 1.00 93.31 93 GLY A CA 1
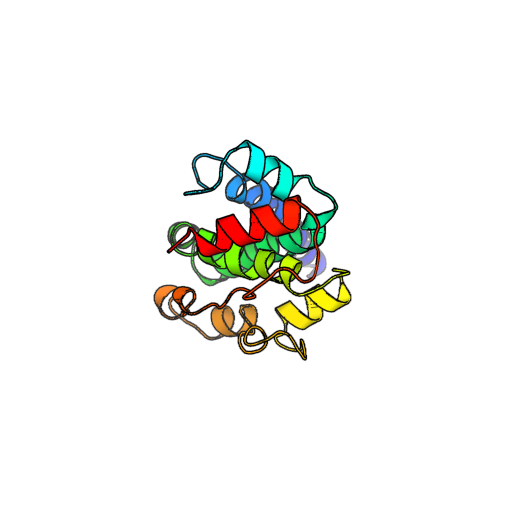ATOM 768 C C . GLY A 1 93 ? -3.046 3.157 -13.547 1.00 93.31 93 GLY A C 1
ATOM 769 O O . GLY A 1 93 ? -3.240 1.982 -13.239 1.00 93.31 93 GLY A O 1
ATOM 770 N N . TRP A 1 94 ? -3.924 4.134 -13.311 1.00 93.31 94 TRP A N 1
ATOM 771 C CA . TRP A 1 94 ? -5.149 3.978 -12.519 1.00 93.31 94 TRP A CA 1
ATOM 772 C C . TRP A 1 94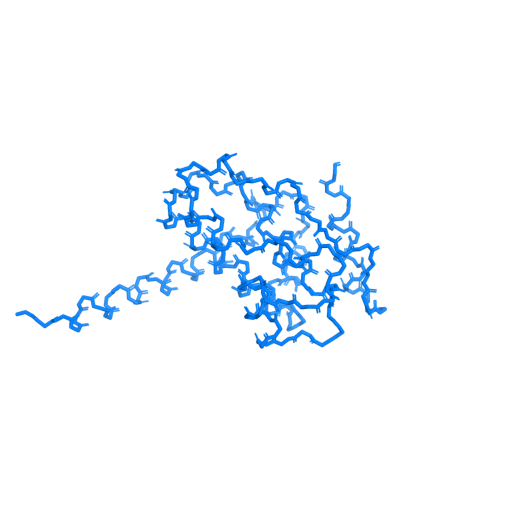 ? -5.945 2.702 -12.832 1.00 93.31 94 TRP A C 1
ATOM 774 O O . TRP A 1 94 ? -6.283 1.948 -11.928 1.00 93.31 94 TRP A O 1
ATOM 784 N N . LYS A 1 95 ? -6.208 2.416 -14.115 1.00 92.19 95 LYS A N 1
ATOM 785 C CA . LYS A 1 95 ? -7.006 1.245 -14.520 1.00 92.19 95 LYS A CA 1
ATOM 786 C C . LYS A 1 95 ? -6.335 -0.087 -14.164 1.00 92.19 95 LYS A C 1
ATOM 788 O O . LYS A 1 95 ? -7.022 -1.022 -13.769 1.00 92.19 95 LYS A O 1
ATOM 793 N N . SER A 1 96 ? -5.013 -0.181 -14.312 1.00 90.81 96 SER A N 1
ATOM 794 C CA . SER A 1 96 ? -4.258 -1.380 -13.926 1.00 90.81 96 SER A CA 1
ATOM 795 C C . SER A 1 96 ? -4.289 -1.570 -12.410 1.00 90.81 96 SER A C 1
ATOM 797 O O . SER A 1 96 ? -4.492 -2.685 -11.940 1.00 90.81 96 SER A O 1
ATOM 799 N N . THR A 1 97 ? -4.162 -0.474 -11.658 1.00 92.44 97 THR A N 1
ATOM 800 C CA . THR A 1 97 ? -4.253 -0.463 -10.194 1.00 92.44 97 THR A CA 1
ATOM 801 C C . THR A 1 97 ? -5.638 -0.868 -9.694 1.00 92.44 97 THR A C 1
ATOM 803 O O . THR A 1 97 ? -5.726 -1.738 -8.833 1.00 92.44 97 THR A O 1
ATOM 806 N N . ASP A 1 98 ? -6.716 -0.319 -10.265 1.00 91.69 98 ASP A N 1
ATOM 807 C CA . ASP A 1 98 ? -8.097 -0.683 -9.906 1.00 91.69 98 ASP A CA 1
ATOM 808 C C . ASP A 1 98 ? -8.387 -2.162 -10.193 1.00 91.69 98 ASP A C 1
ATOM 810 O O . ASP A 1 98 ? -8.903 -2.884 -9.340 1.00 91.69 98 ASP A O 1
ATOM 814 N N . ASN A 1 99 ? -7.993 -2.646 -11.375 1.00 89.88 99 ASN A N 1
ATOM 815 C CA . ASN A 1 99 ? -8.160 -4.053 -11.726 1.00 89.88 99 ASN A CA 1
ATOM 816 C C . ASN A 1 99 ? -7.403 -4.969 -10.759 1.00 89.88 99 ASN A C 1
ATOM 818 O O . ASN A 1 99 ? -7.956 -5.978 -10.327 1.00 89.88 99 ASN A O 1
ATOM 822 N N . TYR A 1 100 ? -6.176 -4.607 -10.382 1.00 88.75 100 TYR A N 1
ATOM 823 C CA . TYR A 1 100 ? -5.387 -5.376 -9.426 1.00 88.75 100 TYR A CA 1
ATOM 824 C C . TYR A 1 100 ? -6.028 -5.396 -8.038 1.00 88.75 100 TYR A C 1
ATOM 826 O O . TYR A 1 100 ? -6.242 -6.472 -7.483 1.00 88.75 100 TYR A O 1
ATOM 834 N N . ALA A 1 101 ? -6.430 -4.232 -7.521 1.00 89.88 101 ALA A N 1
ATOM 835 C CA . ALA A 1 101 ? -7.110 -4.109 -6.233 1.00 89.88 101 ALA A CA 1
ATOM 836 C C . ALA A 1 101 ? -8.370 -4.988 -6.148 1.00 89.88 101 ALA A C 1
ATOM 838 O O . ALA A 1 101 ? -8.690 -5.530 -5.092 1.00 89.88 101 ALA A O 1
ATOM 839 N N . ARG A 1 102 ? -9.069 -5.163 -7.274 1.00 87.44 102 ARG A N 1
ATOM 840 C CA . ARG A 1 102 ? -10.299 -5.958 -7.381 1.00 87.44 102 ARG A CA 1
ATOM 841 C C . ARG A 1 102 ? -10.063 -7.435 -7.719 1.00 87.44 102 ARG A C 1
ATOM 843 O O . ARG A 1 102 ? -11.040 -8.175 -7.837 1.00 87.44 102 ARG A O 1
ATOM 850 N N . GLY A 1 103 ? -8.813 -7.872 -7.887 1.00 85.06 103 GLY A N 1
ATOM 851 C CA . GLY A 1 103 ? -8.481 -9.234 -8.328 1.00 85.06 103 GLY A CA 1
ATOM 852 C C . GLY A 1 103 ? -8.942 -9.545 -9.759 1.00 85.06 103 GLY A C 1
ATOM 853 O O . GLY A 1 103 ? -9.242 -10.687 -10.081 1.00 85.06 103 GLY A O 1
ATOM 854 N N . LEU A 1 104 ? -9.062 -8.522 -10.610 1.00 84.62 104 LEU A N 1
ATOM 855 C CA . LEU A 1 104 ? -9.499 -8.622 -12.010 1.00 84.62 104 LEU A CA 1
ATOM 856 C C . LEU A 1 104 ? -8.341 -8.527 -13.010 1.00 84.62 104 LEU A C 1
ATOM 858 O O . LEU A 1 104 ? -8.565 -8.546 -14.222 1.00 84.62 104 LEU A O 1
ATOM 862 N N . SER A 1 105 ? -7.108 -8.371 -12.531 1.00 79.94 105 SER A N 1
ATOM 863 C CA . SER A 1 105 ? -5.937 -8.384 -13.400 1.00 79.94 105 SER A CA 1
ATOM 864 C C . SER A 1 105 ? -5.790 -9.746 -14.083 1.00 79.94 105 SER A C 1
ATOM 866 O O . SER A 1 105 ? -6.078 -10.793 -13.514 1.00 79.94 105 SER A O 1
ATOM 868 N N . THR A 1 106 ? -5.356 -9.736 -15.342 1.00 69.81 106 THR A N 1
ATOM 869 C CA . THR A 1 106 ? -5.103 -10.936 -16.151 1.00 69.81 106 THR A CA 1
ATOM 870 C C . THR A 1 106 ? -3.648 -10.912 -16.610 1.00 69.81 106 THR A C 1
ATOM 872 O O . THR A 1 106 ? -3.175 -9.866 -17.050 1.00 69.81 106 THR A O 1
ATOM 875 N N . GLY A 1 107 ? -2.932 -12.037 -16.519 1.00 65.62 107 GLY A N 1
ATOM 876 C CA . GLY A 1 107 ? -1.531 -12.122 -16.964 1.00 65.62 107 GLY A CA 1
ATOM 877 C C . GLY A 1 107 ? -0.489 -11.514 -16.013 1.00 65.62 107 GLY A C 1
ATOM 878 O O . GLY A 1 107 ? 0.567 -11.075 -16.475 1.00 65.62 107 GLY A O 1
ATOM 879 N N . LEU A 1 108 ? -0.774 -11.460 -14.706 1.00 68.50 108 LEU A N 1
ATOM 880 C CA . LEU A 1 108 ? 0.247 -11.253 -13.679 1.00 68.50 108 LEU A CA 1
ATOM 881 C C . LEU A 1 108 ? 0.583 -12.630 -13.110 1.00 68.50 108 LEU A C 1
ATOM 883 O O . LEU A 1 108 ? -0.248 -13.216 -12.415 1.00 68.50 108 LEU A O 1
ATOM 887 N N . ASP A 1 109 ? 1.749 -13.164 -13.468 1.00 62.50 109 ASP A N 1
ATOM 888 C CA . ASP A 1 109 ? 2.189 -14.528 -13.155 1.00 62.50 109 ASP A CA 1
ATOM 889 C C . ASP A 1 109 ? 2.066 -14.836 -11.651 1.00 62.50 109 ASP A C 1
ATOM 891 O O . ASP A 1 109 ? 2.925 -14.480 -10.847 1.00 62.50 109 ASP A O 1
ATOM 895 N N . GLY A 1 110 ? 0.956 -15.467 -11.251 1.00 59.84 110 GLY A N 1
ATOM 896 C CA . GLY A 1 110 ? 0.667 -15.822 -9.858 1.00 59.84 110 GLY A CA 1
ATOM 897 C C . GLY A 1 110 ? 0.294 -14.665 -8.917 1.00 59.84 110 GLY A C 1
ATOM 898 O O . GLY A 1 110 ? 0.202 -14.904 -7.717 1.00 59.84 110 GLY A O 1
ATOM 899 N N . MET A 1 111 ? 0.066 -13.438 -9.410 1.00 65.56 111 MET A N 1
ATOM 900 C CA . MET A 1 111 ? -0.400 -12.308 -8.573 1.00 65.56 111 MET A CA 1
ATOM 901 C C . MET A 1 111 ? -1.910 -12.045 -8.654 1.00 65.56 111 MET A C 1
ATOM 903 O O . MET A 1 111 ? -2.446 -11.268 -7.869 1.00 65.56 111 MET A O 1
ATOM 907 N N . ASN A 1 112 ? -2.607 -12.660 -9.611 1.00 59.19 112 ASN A N 1
ATOM 908 C CA . ASN A 1 112 ? -4.031 -12.402 -9.864 1.00 59.19 112 ASN A CA 1
ATOM 909 C C . ASN A 1 112 ? -4.982 -13.051 -8.850 1.00 59.19 112 ASN A C 1
ATOM 911 O O . ASN A 1 112 ? -6.189 -12.843 -8.923 1.00 59.19 112 ASN A O 1
ATOM 915 N N . GLU A 1 113 ? -4.467 -13.867 -7.935 1.00 61.16 113 GLU A N 1
ATOM 916 C CA . GLU A 1 113 ? -5.302 -14.740 -7.108 1.00 61.16 113 GLU A CA 1
ATOM 917 C C . GLU A 1 113 ? -5.845 -14.051 -5.850 1.00 61.16 113 GLU A C 1
ATOM 919 O O . GLU A 1 113 ? -6.787 -14.556 -5.243 1.00 61.16 113 GLU A O 1
ATOM 924 N N . LEU A 1 114 ? -5.309 -12.882 -5.472 1.00 68.69 114 LEU A N 1
ATOM 925 C CA . LEU A 1 114 ? -5.686 -12.220 -4.226 1.00 68.69 114 LEU A CA 1
ATOM 926 C C . LEU A 1 114 ? -6.373 -10.869 -4.451 1.00 68.69 114 LEU A C 1
ATOM 928 O O . LEU A 1 114 ? -5.730 -9.838 -4.648 1.00 68.69 114 LEU A O 1
ATOM 932 N N . ASN A 1 115 ? -7.699 -10.861 -4.308 1.00 85.12 115 ASN A N 1
ATOM 933 C CA . ASN A 1 115 ? -8.448 -9.640 -4.019 1.00 85.12 115 ASN A CA 1
ATOM 934 C C . ASN A 1 115 ? -8.306 -9.319 -2.522 1.00 85.12 115 ASN A C 1
ATOM 936 O O . ASN A 1 115 ? -9.133 -9.734 -1.710 1.00 85.12 115 ASN A O 1
ATOM 940 N N . LEU A 1 116 ? -7.243 -8.594 -2.162 1.00 87.75 116 LEU A N 1
ATOM 941 C CA . LEU A 1 116 ? -6.907 -8.300 -0.766 1.00 87.75 116 LEU A CA 1
ATOM 942 C C . LEU A 1 116 ? -8.049 -7.599 -0.016 1.00 87.75 116 LEU A C 1
ATOM 944 O O . LEU A 1 116 ? -8.322 -7.933 1.135 1.00 87.75 116 LEU A O 1
ATOM 948 N N . PHE A 1 117 ? -8.750 -6.665 -0.663 1.00 90.50 117 PHE A N 1
ATOM 949 C CA . PHE A 1 117 ? -9.884 -5.976 -0.046 1.00 90.50 117 PHE A CA 1
ATOM 950 C C . PHE A 1 117 ? -11.026 -6.943 0.287 1.00 90.50 117 PHE A C 1
ATOM 952 O O . PHE A 1 117 ? -11.605 -6.851 1.368 1.00 90.50 117 PHE A O 1
ATOM 959 N N . ALA A 1 118 ? -11.327 -7.903 -0.594 1.00 89.00 118 ALA A N 1
ATOM 960 C CA . ALA A 1 118 ? -12.296 -8.955 -0.299 1.00 89.00 118 ALA A CA 1
ATOM 961 C C . ALA A 1 118 ? -11.807 -9.860 0.840 1.00 89.00 118 ALA A C 1
ATOM 963 O O . ALA A 1 118 ? -12.579 -10.158 1.746 1.00 89.00 118 ALA A O 1
ATOM 964 N N . THR A 1 119 ? -10.523 -10.226 0.861 1.00 88.88 119 THR A N 1
ATOM 965 C CA . THR A 1 119 ? -9.949 -11.036 1.946 1.00 88.88 119 THR A CA 1
ATOM 966 C C . THR A 1 119 ? -10.046 -10.336 3.306 1.00 88.88 119 THR A C 1
ATOM 968 O O . THR A 1 119 ? -10.486 -10.953 4.273 1.00 88.88 119 THR A O 1
ATOM 971 N N . ILE A 1 120 ? -9.711 -9.042 3.387 1.00 91.12 120 ILE A N 1
ATOM 972 C CA . ILE A 1 120 ? -9.869 -8.235 4.611 1.00 91.12 120 ILE A CA 1
ATOM 973 C C . ILE A 1 120 ? -11.350 -8.135 5.006 1.00 91.12 120 ILE A C 1
ATOM 975 O O . ILE A 1 120 ? -11.707 -8.266 6.176 1.00 91.12 120 ILE A O 1
ATOM 979 N N . ARG A 1 121 ? -12.243 -7.918 4.034 1.00 90.62 121 ARG A N 1
ATOM 980 C CA . ARG A 1 121 ? -13.685 -7.814 4.287 1.00 90.62 121 ARG A CA 1
ATOM 981 C C . ARG A 1 121 ? -14.238 -9.090 4.921 1.00 90.62 121 ARG A C 1
ATOM 983 O O . ARG A 1 121 ? -15.001 -8.996 5.889 1.00 90.62 121 ARG A O 1
ATOM 990 N N . ASP A 1 122 ? -13.858 -10.236 4.361 1.00 90.38 122 ASP A N 1
ATOM 991 C CA . ASP A 1 122 ? -14.423 -11.549 4.669 1.00 90.38 122 ASP A CA 1
ATOM 992 C C . ASP A 1 122 ? -13.753 -12.200 5.896 1.00 90.38 122 ASP A C 1
ATOM 994 O O . ASP A 1 122 ? -14.359 -13.059 6.538 1.00 90.38 122 ASP A O 1
ATOM 998 N N . SER A 1 123 ? -12.551 -11.756 6.286 1.00 90.25 123 SER A N 1
ATOM 999 C CA . SER A 1 123 ? -11.881 -12.220 7.506 1.00 90.25 123 SER A CA 1
ATOM 1000 C C . SER A 1 123 ? -12.314 -11.440 8.756 1.00 90.25 123 SER A C 1
ATOM 1002 O O . SER A 1 123 ? -12.370 -10.206 8.767 1.00 90.25 123 SER A O 1
ATOM 1004 N N . LEU A 1 124 ? -12.583 -12.169 9.844 1.00 88.12 124 LEU A N 1
ATOM 1005 C CA . LEU A 1 124 ? -12.914 -11.607 11.161 1.00 88.12 124 LEU A CA 1
ATOM 1006 C C . LEU A 1 124 ? -11.676 -11.281 12.009 1.00 88.12 124 LEU A C 1
ATOM 1008 O O . LEU A 1 124 ? -11.766 -10.446 12.901 1.00 88.12 124 LEU A O 1
ATOM 1012 N N . ASP A 1 125 ? -10.546 -11.931 11.730 1.00 87.06 125 ASP A N 1
ATOM 1013 C CA . ASP A 1 125 ? -9.293 -11.800 12.476 1.00 87.06 125 ASP A CA 1
ATOM 1014 C C . ASP A 1 125 ? -8.167 -11.448 11.492 1.00 87.06 125 ASP A C 1
ATOM 1016 O O . ASP A 1 125 ? -8.043 -12.121 10.460 1.00 87.06 125 ASP A O 1
ATOM 1020 N N . PRO A 1 126 ? 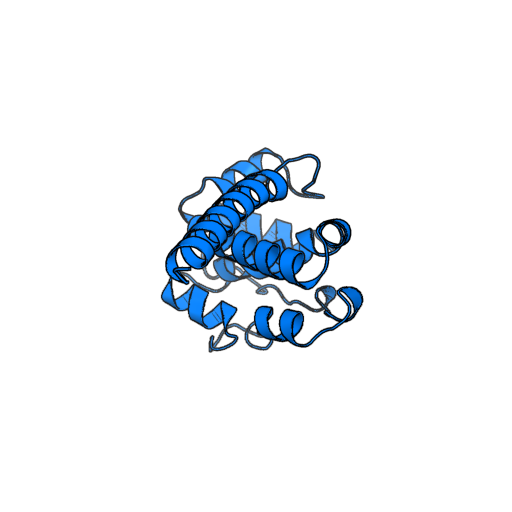-7.334 -10.431 11.771 1.00 85.56 126 PRO A N 1
ATOM 1021 C CA . PRO A 1 126 ? -6.219 -10.083 10.895 1.00 85.56 126 PRO A CA 1
ATOM 1022 C C . PRO A 1 126 ? -5.252 -11.253 10.652 1.00 85.56 126 PRO A C 1
ATOM 1024 O O . PRO A 1 126 ? -4.706 -11.370 9.559 1.00 85.56 126 PRO A O 1
ATOM 1027 N N . ARG A 1 127 ? -5.102 -12.176 11.613 1.00 83.19 127 ARG A N 1
ATOM 1028 C CA . ARG A 1 127 ? -4.266 -13.387 11.487 1.00 83.19 127 ARG A CA 1
ATOM 1029 C C . ARG A 1 127 ? -4.821 -14.407 10.493 1.00 83.19 127 ARG A C 1
ATOM 1031 O O . ARG A 1 127 ? -4.106 -15.310 10.080 1.00 83.19 127 ARG A O 1
ATOM 1038 N N . GLY A 1 128 ? -6.102 -14.297 10.138 1.00 78.56 128 GLY A N 1
ATOM 1039 C CA . GLY A 1 128 ? -6.731 -15.123 9.108 1.00 78.56 128 GLY A CA 1
ATOM 1040 C C . GLY A 1 128 ? -6.397 -14.672 7.685 1.00 78.56 128 GLY A C 1
ATOM 1041 O O . GLY A 1 128 ? -6.709 -15.383 6.730 1.00 78.56 128 GLY A O 1
ATOM 1042 N N . ILE A 1 129 ? -5.773 -13.501 7.523 1.00 80.75 129 ILE A N 1
ATOM 1043 C CA . ILE A 1 129 ? -5.312 -13.034 6.223 1.00 80.75 129 ILE A CA 1
ATOM 1044 C C . ILE A 1 129 ? -3.927 -13.637 5.994 1.00 80.75 129 ILE A C 1
ATOM 1046 O O . ILE A 1 129 ? -2.967 -13.232 6.639 1.00 80.75 129 ILE A O 1
ATOM 1050 N N . ALA A 1 130 ? -3.828 -14.588 5.063 1.00 74.19 130 ALA A N 1
ATOM 1051 C CA . ALA A 1 130 ? -2.576 -15.252 4.692 1.00 74.19 130 ALA A CA 1
ATOM 1052 C C . ALA A 1 130 ? -1.653 -14.330 3.863 1.00 74.19 130 ALA A C 1
ATOM 1054 O O . ALA A 1 130 ? -1.298 -14.622 2.716 1.00 74.19 130 ALA A O 1
ATOM 1055 N N . LEU A 1 131 ? -1.325 -13.166 4.430 1.00 72.75 131 LEU A N 1
ATOM 1056 C CA . LEU A 1 131 ? -0.531 -12.098 3.831 1.00 72.75 131 LEU A CA 1
ATOM 1057 C C . LEU A 1 131 ? 0.908 -12.554 3.509 1.00 72.75 131 LEU A C 1
ATOM 1059 O O . LEU A 1 131 ? 1.568 -12.011 2.622 1.00 72.75 131 LEU A O 1
ATOM 1063 N N . GLU A 1 132 ? 1.401 -13.560 4.222 1.00 66.19 132 GLU A N 1
ATOM 1064 C CA . GLU A 1 132 ? 2.710 -14.188 4.052 1.00 66.19 132 GLU A CA 1
ATOM 1065 C C . GLU A 1 132 ? 2.846 -14.988 2.752 1.00 66.19 132 GLU A C 1
ATOM 1067 O O . GLU A 1 132 ? 3.947 -15.110 2.221 1.00 66.19 132 GLU A O 1
ATOM 1072 N N . ASN A 1 133 ? 1.733 -15.467 2.189 1.00 65.44 133 ASN A N 1
ATOM 1073 C CA . ASN A 1 133 ? 1.730 -16.240 0.945 1.00 65.44 133 ASN A CA 1
ATOM 1074 C C . ASN A 1 133 ? 1.680 -15.355 -0.310 1.00 65.44 133 ASN A C 1
ATOM 1076 O O . ASN A 1 133 ? 1.595 -15.863 -1.432 1.00 65.44 133 ASN A O 1
ATOM 1080 N N . MET A 1 134 ? 1.724 -14.030 -0.143 1.00 71.81 134 MET A N 1
ATOM 1081 C CA . MET A 1 134 ? 1.692 -13.100 -1.262 1.00 71.81 134 MET A CA 1
ATOM 1082 C C . MET A 1 134 ? 2.961 -13.183 -2.101 1.00 71.81 134 MET A C 1
ATOM 1084 O O . MET A 1 134 ? 4.064 -12.862 -1.657 1.00 71.81 134 MET A O 1
ATOM 1088 N N . ARG A 1 135 ? 2.778 -13.578 -3.361 1.00 68.25 135 ARG A N 1
ATOM 1089 C CA . ARG A 1 135 ? 3.855 -13.645 -4.343 1.00 68.25 135 ARG A CA 1
ATOM 1090 C C . ARG A 1 135 ? 4.160 -12.256 -4.895 1.00 68.25 135 ARG A C 1
ATOM 1092 O O . ARG A 1 135 ? 3.258 -11.495 -5.236 1.00 68.25 135 ARG A O 1
ATOM 1099 N N . SER A 1 136 ? 5.446 -11.964 -5.033 1.00 69.12 136 SER A N 1
ATOM 1100 C CA . SER A 1 136 ? 5.944 -10.858 -5.855 1.00 69.12 136 SER A CA 1
ATOM 1101 C C . SER A 1 136 ? 6.361 -11.392 -7.231 1.00 69.12 136 SER A C 1
ATOM 1103 O O . SER A 1 136 ? 6.699 -12.579 -7.333 1.00 69.12 136 SER A O 1
ATOM 1105 N N . PRO A 1 137 ? 6.351 -10.557 -8.287 1.00 74.38 137 PRO A N 1
ATOM 1106 C CA . PRO A 1 137 ? 6.902 -10.928 -9.583 1.00 74.38 137 PRO A CA 1
ATOM 1107 C C . PRO A 1 137 ? 8.322 -11.466 -9.435 1.00 74.38 137 PRO A C 1
ATOM 1109 O O . PRO A 1 137 ? 9.096 -10.942 -8.642 1.00 74.38 137 PRO A O 1
ATOM 1112 N N . GLN A 1 138 ? 8.645 -12.507 -10.206 1.00 73.50 138 GLN A N 1
ATOM 1113 C CA . GLN A 1 138 ? 9.982 -13.119 -10.224 1.00 73.50 138 GLN A CA 1
ATOM 1114 C C . GLN A 1 138 ? 11.032 -12.231 -10.910 1.00 73.50 138 GLN A C 1
ATOM 1116 O O . GLN A 1 138 ? 12.226 -12.505 -10.830 1.00 73.50 138 GLN A O 1
ATOM 1121 N N . SER A 1 139 ? 10.582 -11.207 -11.636 1.00 75.31 139 SER A N 1
ATOM 1122 C CA . SER A 1 139 ? 11.424 -10.207 -12.275 1.00 75.31 139 SER A CA 1
ATOM 1123 C C . SER A 1 139 ? 10.648 -8.907 -12.489 1.00 75.31 139 SER A C 1
ATOM 1125 O O . SER A 1 139 ? 9.413 -8.890 -12.518 1.00 75.31 139 SER A O 1
ATOM 1127 N N . SER A 1 140 ? 11.383 -7.808 -12.659 1.00 80.12 140 SER A N 1
ATOM 1128 C CA . SER A 1 140 ? 10.821 -6.566 -13.187 1.00 80.12 140 SER A CA 1
ATOM 1129 C C . SER A 1 140 ? 10.561 -6.705 -14.688 1.00 80.12 140 SER A C 1
ATOM 1131 O O . SER A 1 140 ? 11.395 -7.237 -15.423 1.00 80.12 140 SER A O 1
ATOM 1133 N N . ARG A 1 141 ? 9.427 -6.178 -15.166 1.00 83.69 141 ARG A N 1
ATOM 1134 C CA . ARG A 1 141 ? 9.163 -6.019 -16.609 1.00 83.69 141 ARG A CA 1
ATOM 1135 C C . ARG A 1 141 ? 9.930 -4.852 -17.243 1.00 83.69 141 ARG A C 1
ATOM 1137 O O . ARG A 1 141 ? 9.828 -4.644 -18.446 1.00 83.69 141 ARG A O 1
ATOM 1144 N N . THR A 1 142 ? 10.673 -4.085 -16.452 1.00 84.31 142 THR A N 1
ATOM 1145 C CA . THR A 1 142 ? 11.500 -2.957 -16.898 1.00 84.31 142 THR A CA 1
ATOM 1146 C C . THR A 1 142 ? 12.952 -3.152 -16.452 1.00 84.31 142 THR A C 1
ATOM 1148 O O . THR A 1 142 ? 13.227 -3.808 -15.447 1.00 84.31 142 THR A O 1
ATOM 1151 N N . ASP A 1 143 ? 13.883 -2.522 -17.164 1.00 87.25 143 ASP A N 1
ATOM 1152 C CA . ASP A 1 143 ? 15.304 -2.408 -16.808 1.00 87.25 143 ASP A CA 1
ATOM 1153 C C . ASP A 1 143 ? 15.609 -1.144 -15.978 1.00 87.25 143 ASP A C 1
ATOM 1155 O O . ASP A 1 143 ? 16.765 -0.767 -15.786 1.00 87.25 143 ASP A O 1
ATOM 1159 N N . ASN A 1 144 ? 14.569 -0.463 -15.485 1.00 91.62 144 ASN A N 1
ATOM 1160 C CA . ASN A 1 144 ? 14.727 0.764 -14.721 1.00 91.62 144 ASN A CA 1
ATOM 1161 C C . ASN A 1 144 ? 15.434 0.469 -13.379 1.00 91.62 144 ASN A C 1
ATOM 1163 O O . ASN A 1 144 ? 14.978 -0.414 -12.651 1.00 91.62 144 ASN A O 1
ATOM 1167 N N . PRO A 1 145 ? 16.492 1.219 -13.010 1.00 91.12 145 PRO A N 1
ATOM 1168 C CA . PRO A 1 145 ? 17.249 0.966 -11.784 1.00 91.12 145 PRO A CA 1
ATOM 1169 C C . PRO A 1 145 ? 16.398 0.961 -10.512 1.00 91.12 145 PRO A C 1
ATOM 1171 O O . PRO A 1 145 ? 16.605 0.105 -9.656 1.00 91.12 145 PRO A O 1
ATOM 1174 N N . ASP A 1 146 ? 15.411 1.856 -10.410 1.00 91.69 146 ASP A N 1
ATOM 1175 C CA . ASP A 1 146 ? 14.550 1.926 -9.228 1.00 91.69 146 ASP A CA 1
ATOM 1176 C C . ASP A 1 146 ? 13.653 0.681 -9.129 1.00 91.69 146 ASP A C 1
ATOM 1178 O O . ASP A 1 146 ? 13.438 0.164 -8.037 1.00 91.69 146 ASP A O 1
ATOM 1182 N N . ASP A 1 147 ? 13.166 0.165 -10.264 1.00 92.38 147 ASP A N 1
ATOM 1183 C CA . ASP A 1 147 ? 12.346 -1.051 -10.297 1.00 92.38 147 ASP A CA 1
ATOM 1184 C C . ASP A 1 147 ? 13.187 -2.299 -9.954 1.00 92.38 147 ASP A C 1
ATOM 1186 O O . ASP A 1 147 ? 12.710 -3.204 -9.269 1.00 92.38 147 ASP A O 1
ATOM 1190 N N . LEU A 1 148 ? 14.455 -2.345 -10.378 1.00 91.38 148 LEU A N 1
ATOM 1191 C CA . LEU A 1 148 ? 15.391 -3.409 -9.992 1.00 91.38 148 LEU A CA 1
ATOM 1192 C 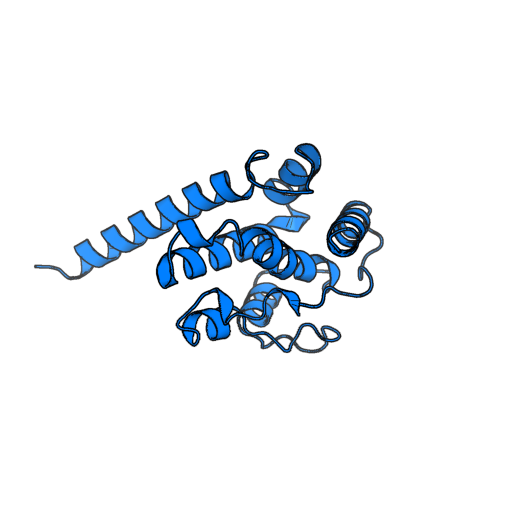C . LEU A 1 148 ? 15.711 -3.366 -8.493 1.00 91.38 148 LEU A C 1
ATOM 1194 O O . LEU A 1 148 ? 15.726 -4.409 -7.839 1.00 91.38 148 LEU A O 1
ATOM 1198 N N . HIS A 1 149 ? 15.921 -2.167 -7.947 1.00 91.62 149 HIS A N 1
ATOM 1199 C CA . HIS A 1 149 ? 16.138 -1.958 -6.517 1.00 91.62 149 HIS A CA 1
ATOM 1200 C C . HIS A 1 149 ? 14.911 -2.350 -5.690 1.00 91.62 149 HIS A C 1
ATOM 1202 O O . HIS A 1 149 ? 15.024 -3.096 -4.719 1.00 91.62 149 HIS A O 1
ATOM 1208 N N . LEU A 1 150 ? 13.714 -1.941 -6.126 1.00 92.19 150 LEU A N 1
ATOM 1209 C CA . LEU A 1 150 ? 12.464 -2.372 -5.508 1.00 92.19 150 LEU A CA 1
ATOM 1210 C C . LEU A 1 150 ? 12.335 -3.899 -5.528 1.00 92.19 150 LEU A C 1
ATOM 1212 O O . LEU A 1 150 ? 11.972 -4.493 -4.516 1.00 92.19 150 LEU A O 1
ATOM 1216 N N . HIS A 1 151 ? 12.631 -4.548 -6.657 1.00 90.75 151 HIS A N 1
ATOM 1217 C CA . HIS A 1 151 ? 12.596 -6.007 -6.742 1.00 90.75 151 HIS A CA 1
ATOM 1218 C C . HIS A 1 151 ? 13.536 -6.654 -5.717 1.00 90.75 151 HIS A C 1
ATOM 1220 O O . HIS A 1 151 ? 13.090 -7.533 -4.981 1.00 90.75 151 HIS A O 1
ATOM 1226 N N . ALA A 1 152 ? 14.789 -6.190 -5.620 1.00 89.38 152 ALA A N 1
ATOM 1227 C CA . ALA A 1 152 ? 15.749 -6.680 -4.630 1.00 89.38 152 ALA A CA 1
ATOM 1228 C C . ALA A 1 152 ? 15.187 -6.565 -3.204 1.00 89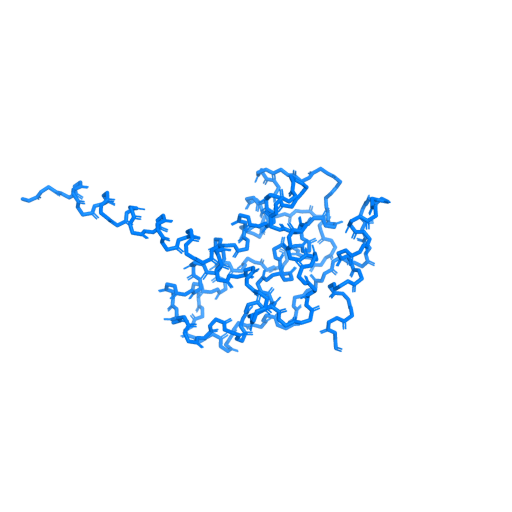.38 152 ALA A C 1
ATOM 1230 O O . ALA A 1 152 ? 15.100 -7.572 -2.500 1.00 89.38 152 ALA A O 1
ATOM 1231 N N . LEU A 1 153 ? 14.669 -5.392 -2.835 1.00 89.12 153 LEU A N 1
ATOM 1232 C CA . LEU A 1 153 ? 14.076 -5.132 -1.521 1.00 89.12 153 LEU A CA 1
ATOM 1233 C C . LEU A 1 153 ? 12.882 -6.047 -1.205 1.00 89.12 153 LEU A C 1
ATOM 1235 O O . LEU A 1 153 ? 12.761 -6.555 -0.089 1.00 89.12 153 LEU A O 1
ATOM 1239 N N . LEU A 1 154 ? 12.004 -6.306 -2.179 1.00 86.75 154 LEU A N 1
ATOM 1240 C CA . LEU A 1 154 ? 10.862 -7.208 -1.989 1.00 86.75 154 LEU A CA 1
ATOM 1241 C C . LEU A 1 154 ? 11.272 -8.690 -1.879 1.00 86.75 154 LEU A C 1
ATOM 1243 O O . LEU A 1 154 ? 10.497 -9.488 -1.345 1.00 86.75 154 LEU A O 1
ATOM 1247 N N . THR A 1 155 ? 12.460 -9.060 -2.373 1.00 81.06 155 THR A N 1
ATOM 1248 C CA . THR A 1 155 ? 13.003 -10.431 -2.313 1.00 81.06 155 THR A CA 1
ATOM 1249 C C . THR A 1 155 ? 13.956 -10.685 -1.146 1.00 81.06 155 THR A C 1
ATOM 1251 O O . THR A 1 155 ? 13.971 -11.790 -0.624 1.00 81.06 155 THR A O 1
ATOM 1254 N N . GLU A 1 156 ? 14.721 -9.697 -0.685 1.00 70.69 156 GLU A N 1
ATOM 1255 C CA . GLU A 1 156 ? 15.619 -9.835 0.477 1.00 70.69 156 GLU A CA 1
ATOM 1256 C C . GLU A 1 156 ? 14.852 -9.903 1.804 1.00 70.69 156 GLU A C 1
ATOM 1258 O O . GLU A 1 156 ? 15.390 -10.260 2.846 1.00 70.69 156 GLU A O 1
ATOM 1263 N N . ALA A 1 157 ? 13.558 -9.603 1.762 1.00 58.28 157 ALA A N 1
ATOM 1264 C CA . ALA A 1 157 ? 12.663 -9.574 2.900 1.00 58.28 157 ALA A CA 1
ATOM 1265 C C . ALA A 1 157 ? 12.299 -10.954 3.518 1.00 58.28 157 ALA A C 1
ATOM 1267 O O . ALA A 1 157 ? 11.355 -11.009 4.314 1.00 58.28 157 ALA A O 1
ATOM 1268 N N . HIS A 1 158 ? 13.000 -12.038 3.167 1.00 46.66 158 HIS A N 1
ATOM 1269 C CA . HIS A 1 158 ? 12.700 -13.423 3.565 1.00 46.66 158 HIS A CA 1
ATOM 1270 C C . HIS A 1 158 ? 13.415 -13.882 4.840 1.00 46.66 158 HIS A C 1
ATOM 1272 O O . HIS A 1 158 ? 14.636 -13.654 4.963 1.00 46.66 158 HIS A O 1
#

Radius of gyration: 15.92 Å; chains: 1; bounding box: 49×33×35 Å

InterPro domains:
  IPR057156 Domain of unknown function DUF7834 [PF25202] (2-140)

pLDDT: mean 86.45, std 11.0, range [45.25, 97.81]

Sequence (158 aa):
MSAGKSFFDYAAFMLEESQRLDTVLFDDATSDGVSKSDLSVFHEGARYRYCRELYVAAALYYTNKYSEQDLPQARRHLFRWAYALRLAYERLGWKSTDNYARGLSTGLDGMNELNLFATIRDSLDPRGIALENMRSPQSSRTDNPDDLHLHALLTEAH

Secondary structure (DSSP, 8-state):
--HHHHHHHHHHHHHHHHHHHHHHTT-TTT-TT--HHHHHHHHH-TTTHHHHHHHHHHHHHHHHHS-GGGHHHHHHHHHHHHHHHHHH-SS--HHHHHHHHTT---S-TTTTT--HHHHHHH-SSGGGS-GG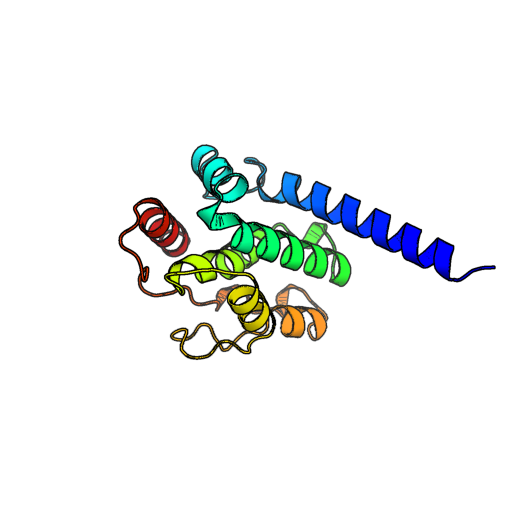GPPPPSS-SS--HHHHHHHHHHHHT-

Organism: NCBI:txid2017485

Foldseek 3Di:
DDPVVVVVVVVVVLVVQLVVLLCVLLDPVLPPLADNVLSCCCSVPPLNVLLSSQLSVLLSLLCVLPHVVCCSVCSLLSSLLSLLLSQQDPDDDDVSSVCLCQLNDDPRVPSSPDNPSVLSVPDNDPVSRPSVPHDRRPGGPDPDPSSRVSVCSSVVPD